Protein AF-A0A1G7IWC8-F1 (afdb_monomer)

Solvent-accessible surface area (backbone atoms only — not comparable to full-atom values): 8199 Å² total; per-residue (Å²): 132,84,69,83,60,62,51,87,62,34,32,56,53,26,36,51,41,32,53,52,48,52,51,55,52,46,54,57,39,43,77,73,79,42,85,70,91,45,74,65,56,47,51,53,50,28,27,69,85,36,92,51,71,90,51,37,38,60,62,70,47,42,50,26,51,54,52,23,48,53,53,22,50,27,39,77,66,26,50,42,93,88,45,99,67,76,83,54,78,36,79,49,38,32,63,54,36,39,51,29,51,54,27,38,38,52,45,50,55,54,48,42,74,74,38,103,55,83,74,80,66,41,82,41,78,48,92,63,56,61,89,88,55,94,54,84,49,52,41,84,51,132

pLDDT: mean 87.89, std 13.75, range [34.28, 98.38]

Foldseek 3Di:
DAPPDQDPCLLVLLLVLLVLLVVLLQVQVVVVVDHDDDPVVSLQQQDCPHDDNSSHDPPLLSVLNVLSVVLNVCSVPQADPVDPDRPDRNGDGLLSSVSSQVSSQVSVVVSVVVDVDDAAADEDEGPNDDPPDPRPRYDYDD

Secondary structure (DSSP, 8-state):
-------TTHHHHHHHHHHHHHHHHHHHHHTTT----SHHHHHHHT-TTSS-GGG---HHHHHHHHHHHHHHHHHHH---TT-SS--S-----HHHHHHHHHHHHHHHHHHHHHSS---PPEEE--TT--TTS--TTEEE--

Radius of gyration: 15.82 Å; Cα contacts (8 Å, |Δi|>4): 180; chains: 1; bounding box: 39×36×39 Å

Sequence (142 aa):
MVSNSISPNSDWQVTIGFYTAVHIINAHLATFNLHYQTHESVKNAISPFGNIESLRVPEGIYKAYVKLQSLSRRARYLVNDSTSENSEASFIHAIHLARALRHLDTIMQYFCGKYPAQFDKIHIKCCELTQNENLRHYILLH

Organism: NCBI:txid659014

Mean predicted aligned error: 5.79 Å

Structure (mmCIF, N/CA/C/O backbone):
data_AF-A0A1G7IWC8-F1
#
_entry.id   AF-A0A1G7IWC8-F1
#
loop_
_atom_site.group_PDB
_atom_site.id
_atom_site.type_symbol
_atom_site.label_atom_id
_atom_site.label_alt_id
_atom_site.label_comp_id
_atom_site.label_asym_id
_atom_site.label_entity_id
_atom_site.label_seq_id
_atom_site.pdbx_PDB_ins_code
_atom_site.Cartn_x
_atom_site.Cartn_y
_atom_site.Cartn_z
_atom_site.occupancy
_atom_site.B_iso_or_equiv
_atom_site.auth_seq_id
_atom_site.auth_comp_id
_atom_site.auth_asym_id
_atom_site.auth_atom_id
_atom_site.pdbx_PDB_model_num
ATOM 1 N N . MET A 1 1 ? 23.764 -9.366 -8.780 1.00 34.28 1 MET A N 1
ATOM 2 C CA . MET A 1 1 ? 23.402 -8.788 -10.090 1.00 34.28 1 MET A CA 1
ATOM 3 C C . MET A 1 1 ? 21.993 -8.254 -9.960 1.00 34.28 1 MET A C 1
ATOM 5 O O . MET A 1 1 ? 21.114 -9.043 -9.654 1.00 34.28 1 MET A O 1
ATOM 9 N N . VAL A 1 2 ? 21.793 -6.942 -10.084 1.00 39.84 2 VAL A N 1
ATOM 10 C CA . VAL A 1 2 ? 20.444 -6.356 -10.127 1.00 39.84 2 VAL A CA 1
ATOM 11 C C . VAL A 1 2 ? 19.876 -6.682 -11.503 1.00 39.84 2 VAL A C 1
ATOM 13 O O . VAL A 1 2 ? 20.527 -6.387 -12.507 1.00 39.84 2 VAL A O 1
ATOM 16 N N . SER A 1 3 ? 18.720 -7.341 -11.568 1.00 44.72 3 SER A N 1
ATOM 17 C CA . SER A 1 3 ? 18.069 -7.585 -12.852 1.00 44.72 3 SER A CA 1
ATOM 18 C C . SER A 1 3 ? 17.581 -6.249 -13.416 1.00 44.72 3 SER A C 1
ATOM 20 O O . SER A 1 3 ? 16.633 -5.649 -12.908 1.00 44.72 3 SER A O 1
ATOM 22 N N . ASN A 1 4 ? 18.229 -5.771 -14.480 1.00 49.44 4 ASN A N 1
ATOM 23 C CA . ASN A 1 4 ? 17.851 -4.545 -15.193 1.00 49.44 4 ASN A CA 1
ATOM 24 C C . ASN A 1 4 ? 16.589 -4.712 -16.059 1.00 49.44 4 ASN A C 1
ATOM 26 O O . ASN A 1 4 ? 16.243 -3.803 -16.813 1.00 49.44 4 ASN A O 1
ATOM 30 N N . SER A 1 5 ? 15.878 -5.844 -15.978 1.00 54.09 5 SER A N 1
ATOM 31 C CA . SER A 1 5 ? 14.636 -6.028 -16.728 1.00 54.09 5 SER A CA 1
ATOM 32 C C . SER A 1 5 ? 13.555 -5.092 -16.177 1.00 54.09 5 SER A C 1
ATOM 34 O O . SER A 1 5 ? 12.977 -5.335 -15.113 1.00 54.09 5 SER A O 1
ATOM 36 N N . ILE A 1 6 ? 13.279 -4.006 -16.898 1.00 58.62 6 ILE A N 1
ATOM 37 C CA . ILE A 1 6 ? 12.091 -3.181 -16.681 1.00 58.62 6 ILE A CA 1
ATOM 38 C C . ILE A 1 6 ? 10.898 -4.052 -17.076 1.00 58.62 6 ILE A C 1
ATOM 40 O O . ILE A 1 6 ? 10.655 -4.275 -18.260 1.00 58.62 6 ILE A O 1
ATOM 44 N N . SER A 1 7 ? 10.178 -4.602 -16.095 1.00 65.75 7 SER A N 1
ATOM 45 C CA . SER A 1 7 ? 8.918 -5.276 -16.402 1.00 65.75 7 SER A CA 1
ATOM 46 C C . SER A 1 7 ? 7.923 -4.209 -16.860 1.00 65.75 7 SER A C 1
ATOM 48 O O . SER A 1 7 ? 7.765 -3.209 -16.141 1.00 65.75 7 SER A O 1
ATOM 50 N N . PRO A 1 8 ? 7.248 -4.397 -18.010 1.00 70.38 8 PRO A N 1
ATOM 51 C CA . PRO A 1 8 ? 6.241 -3.455 -18.469 1.00 70.38 8 PRO A CA 1
ATOM 52 C C . PRO A 1 8 ? 5.210 -3.251 -17.351 1.00 70.38 8 PRO A C 1
ATOM 54 O O . PRO A 1 8 ? 4.789 -4.208 -16.696 1.00 70.38 8 PRO A O 1
ATOM 57 N N . ASN A 1 9 ? 4.854 -1.993 -17.097 1.00 86.06 9 ASN A N 1
ATOM 58 C CA . ASN A 1 9 ? 3.852 -1.575 -16.110 1.00 86.06 9 ASN A CA 1
ATOM 59 C C . ASN A 1 9 ? 4.246 -1.746 -14.625 1.00 86.06 9 ASN A C 1
ATOM 61 O O . ASN A 1 9 ? 3.374 -1.768 -13.754 1.00 86.06 9 ASN A O 1
ATOM 65 N N . SER A 1 10 ? 5.537 -1.887 -14.294 1.00 89.00 10 SER A N 1
ATOM 66 C CA . SER A 1 10 ? 5.982 -1.961 -12.885 1.00 89.00 10 SER A CA 1
ATOM 67 C C . SER A 1 10 ? 5.646 -0.691 -12.094 1.00 89.00 10 SER A C 1
ATOM 69 O O . SER A 1 10 ? 5.317 -0.751 -10.913 1.00 89.00 10 SER A O 1
ATOM 71 N N . ASP A 1 11 ? 5.713 0.461 -12.751 1.00 90.19 11 ASP A N 1
ATOM 72 C CA . ASP A 1 11 ? 5.277 1.769 -12.261 1.00 90.19 11 ASP A CA 1
ATOM 73 C C . ASP A 1 11 ? 3.791 1.784 -11.872 1.00 90.19 11 ASP A C 1
ATOM 75 O O . ASP A 1 11 ? 3.432 2.234 -10.776 1.00 90.19 11 ASP A O 1
ATOM 79 N N . TRP A 1 12 ? 2.934 1.213 -12.719 1.00 92.38 12 TRP A N 1
ATOM 80 C CA . TRP A 1 12 ? 1.511 1.049 -12.438 1.00 92.38 12 TRP A CA 1
ATOM 81 C C . TRP A 1 12 ? 1.268 0.097 -11.274 1.00 92.38 12 TRP A C 1
ATOM 83 O O . TRP A 1 12 ? 0.490 0.426 -10.382 1.00 92.38 12 TRP A O 1
ATOM 93 N N . GLN A 1 13 ? 1.972 -1.034 -11.212 1.00 94.50 13 GLN A N 1
ATOM 94 C CA . GLN A 1 13 ? 1.844 -1.980 -10.099 1.00 94.50 13 GLN A CA 1
ATOM 95 C C . GLN A 1 13 ? 2.256 -1.356 -8.756 1.00 94.50 13 GLN A C 1
ATOM 97 O O . GLN A 1 13 ? 1.549 -1.509 -7.760 1.00 94.50 13 GLN A O 1
ATOM 102 N N . VAL A 1 14 ? 3.350 -0.586 -8.723 1.00 95.50 14 VAL A N 1
ATOM 103 C CA . VAL A 1 14 ? 3.764 0.175 -7.530 1.00 95.50 14 VAL A CA 1
ATOM 104 C C . VAL A 1 14 ? 2.698 1.206 -7.143 1.00 95.50 14 VAL A C 1
ATOM 106 O O . VAL A 1 14 ? 2.376 1.359 -5.962 1.00 95.50 14 VAL A O 1
ATOM 109 N N . THR A 1 15 ? 2.129 1.903 -8.128 1.00 95.94 15 THR A N 1
ATOM 110 C CA . THR A 1 15 ? 1.090 2.915 -7.904 1.00 95.94 15 THR A CA 1
ATOM 111 C C . THR A 1 15 ? -0.187 2.293 -7.335 1.00 95.94 15 THR A C 1
ATOM 113 O O . THR A 1 15 ? -0.699 2.783 -6.328 1.00 95.94 15 THR A O 1
ATOM 116 N N . ILE A 1 16 ? -0.656 1.185 -7.915 1.00 96.50 16 ILE A N 1
ATOM 117 C CA . ILE A 1 16 ? -1.797 0.397 -7.422 1.00 96.50 16 ILE A CA 1
ATOM 118 C C . ILE A 1 16 ? -1.532 -0.083 -5.995 1.00 96.50 16 ILE A C 1
ATOM 120 O O . ILE A 1 16 ? -2.401 0.049 -5.132 1.00 96.50 16 ILE A O 1
ATOM 124 N N . GLY A 1 17 ? -0.320 -0.574 -5.720 1.00 97.06 17 GLY A N 1
ATOM 125 C CA . GLY A 1 17 ? 0.060 -1.020 -4.385 1.00 97.06 17 GLY A CA 1
ATOM 126 C C . GLY A 1 17 ? -0.096 0.085 -3.336 1.00 97.06 17 GLY A C 1
ATOM 127 O O . GLY A 1 17 ? -0.681 -0.131 -2.275 1.00 97.06 17 GLY A O 1
ATOM 128 N N . PHE A 1 18 ? 0.346 1.304 -3.656 1.00 98.00 18 PHE A N 1
ATOM 129 C CA . PHE A 1 18 ? 0.165 2.455 -2.772 1.00 98.00 18 PHE A CA 1
ATOM 130 C C . PHE A 1 18 ? -1.303 2.837 -2.566 1.00 98.00 18 PHE A C 1
ATOM 132 O O . PHE A 1 18 ? -1.717 3.012 -1.422 1.00 98.00 18 PHE A O 1
ATOM 139 N N . TYR A 1 19 ? -2.105 2.940 -3.628 1.00 97.50 19 TYR A N 1
ATOM 140 C CA . TYR A 1 19 ? -3.519 3.299 -3.471 1.00 97.50 19 TYR A CA 1
ATOM 141 C C . TYR A 1 19 ? -4.314 2.224 -2.723 1.00 97.50 19 TYR A C 1
ATOM 143 O O . TYR A 1 19 ? -5.199 2.558 -1.939 1.00 97.50 19 TYR A O 1
ATOM 151 N N . THR A 1 20 ? -3.937 0.952 -2.863 1.00 97.44 20 THR A N 1
ATOM 152 C CA . THR A 1 20 ? -4.479 -0.133 -2.034 1.00 97.44 20 THR A CA 1
ATOM 153 C C . THR A 1 20 ? -4.214 0.143 -0.552 1.00 97.44 20 THR A C 1
ATOM 155 O O . THR A 1 20 ? -5.144 0.133 0.252 1.00 97.44 20 THR A O 1
ATOM 158 N N . ALA A 1 21 ? -2.977 0.492 -0.183 1.00 97.88 21 ALA A N 1
ATOM 159 C CA . ALA A 1 21 ? -2.647 0.859 1.195 1.00 97.88 21 ALA A CA 1
ATOM 160 C C . ALA A 1 21 ? -3.405 2.109 1.684 1.00 97.88 21 ALA A C 1
ATOM 162 O O . ALA A 1 21 ? -3.882 2.119 2.819 1.00 97.88 21 ALA A O 1
ATOM 163 N N . VAL A 1 22 ? -3.558 3.137 0.838 1.00 97.25 22 VAL A N 1
ATOM 164 C CA . VAL A 1 22 ? -4.354 4.339 1.154 1.00 97.25 22 VAL A CA 1
ATOM 165 C C . VAL A 1 22 ? -5.793 3.961 1.487 1.00 97.25 22 VAL A C 1
ATOM 167 O O . VAL A 1 22 ? -6.320 4.420 2.498 1.00 97.25 22 VAL A O 1
ATOM 170 N N . HIS A 1 23 ? -6.428 3.109 0.682 1.00 96.06 23 HIS A N 1
ATOM 171 C CA . HIS A 1 23 ? -7.813 2.706 0.916 1.00 96.06 23 HIS A CA 1
ATOM 172 C C . HIS A 1 23 ? -7.974 1.812 2.146 1.00 96.06 23 HIS A C 1
ATOM 174 O O . HIS A 1 23 ? -8.933 2.001 2.889 1.00 96.06 23 HIS A O 1
ATOM 180 N N . ILE A 1 24 ? -7.022 0.919 2.425 1.00 96.75 24 ILE A N 1
ATOM 181 C CA . ILE A 1 24 ? -7.017 0.127 3.664 1.00 96.75 24 ILE A CA 1
ATOM 182 C C . ILE A 1 24 ? -6.948 1.046 4.893 1.00 96.75 24 ILE A C 1
ATOM 184 O O . ILE A 1 24 ? -7.737 0.910 5.828 1.00 96.75 24 ILE A O 1
ATOM 188 N N . ILE A 1 25 ? -6.029 2.013 4.891 1.00 96.75 25 ILE A N 1
ATOM 189 C CA . ILE A 1 25 ? -5.870 2.941 6.015 1.00 96.75 25 ILE A CA 1
ATOM 190 C C . ILE A 1 25 ? -7.074 3.879 6.130 1.00 96.75 25 ILE A C 1
ATOM 192 O O . ILE A 1 25 ? -7.551 4.125 7.233 1.00 96.75 25 ILE A O 1
ATOM 196 N N . ASN A 1 26 ? -7.615 4.379 5.022 1.00 95.81 26 ASN A N 1
ATOM 197 C CA . ASN A 1 26 ? -8.823 5.199 5.065 1.00 95.81 26 ASN A CA 1
ATOM 198 C C . ASN A 1 26 ? -10.037 4.409 5.561 1.00 95.81 26 ASN A C 1
ATO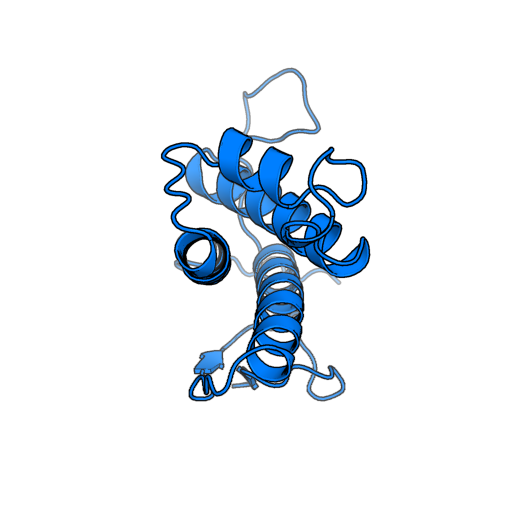M 200 O O . ASN A 1 26 ? -10.843 4.969 6.296 1.00 95.81 26 ASN A O 1
ATOM 204 N N . ALA A 1 27 ? -10.150 3.117 5.241 1.00 95.25 27 ALA A N 1
ATOM 205 C CA . ALA A 1 27 ? -11.176 2.258 5.825 1.00 95.25 27 ALA A CA 1
ATOM 206 C C . ALA A 1 27 ? -11.005 2.148 7.349 1.00 95.25 27 ALA A C 1
ATOM 208 O O . ALA A 1 27 ? -11.982 2.264 8.084 1.00 95.25 27 ALA A O 1
ATOM 209 N N . HIS A 1 28 ? -9.766 2.018 7.838 1.00 95.00 28 HIS A N 1
ATOM 210 C CA . HIS A 1 28 ? -9.470 2.081 9.271 1.00 95.00 28 HIS A CA 1
ATOM 211 C C . HIS A 1 28 ? -9.892 3.421 9.894 1.00 95.00 28 HIS A C 1
ATOM 213 O O . HIS A 1 28 ? -10.595 3.430 10.902 1.00 95.00 28 HIS A O 1
ATOM 219 N N . LEU A 1 29 ? -9.516 4.549 9.293 1.00 95.75 29 LEU A N 1
ATOM 220 C CA . LEU A 1 29 ? -9.836 5.888 9.805 1.00 95.75 29 LEU A CA 1
ATOM 221 C C . LEU A 1 29 ? -11.346 6.180 9.763 1.00 95.75 29 LEU A C 1
ATOM 223 O O . LEU A 1 29 ? -11.880 6.799 10.683 1.00 95.75 29 LEU A O 1
ATOM 227 N N . ALA A 1 30 ? -12.059 5.641 8.772 1.00 95.81 30 ALA A N 1
ATOM 228 C CA . ALA A 1 30 ? -13.512 5.731 8.680 1.00 95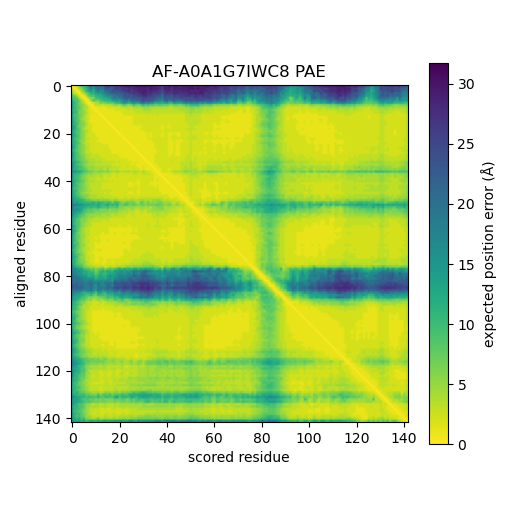.81 30 ALA A CA 1
ATOM 229 C C . ALA A 1 30 ? -14.226 5.039 9.855 1.00 95.81 30 ALA A C 1
ATOM 231 O O . ALA A 1 30 ? -15.309 5.476 10.238 1.00 95.81 30 ALA A O 1
ATOM 232 N N . THR A 1 31 ? -13.610 4.039 10.506 1.00 94.81 31 THR A N 1
ATOM 233 C CA . THR A 1 31 ? -14.164 3.452 11.747 1.00 94.81 31 THR A CA 1
ATOM 234 C C . THR A 1 31 ? -14.214 4.441 12.920 1.00 94.81 31 THR A C 1
ATOM 236 O O . THR A 1 31 ? -14.925 4.201 13.891 1.00 94.81 31 THR A O 1
ATOM 239 N N . PHE A 1 32 ? -13.523 5.581 12.804 1.00 94.69 32 PHE A N 1
ATOM 240 C CA . PHE A 1 32 ? -13.560 6.710 13.739 1.00 94.69 32 PHE A CA 1
ATOM 241 C C . PHE A 1 32 ? -14.292 7.931 13.164 1.00 94.69 32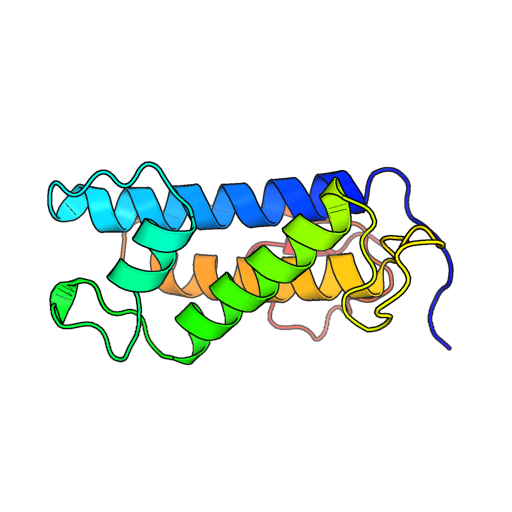 PHE A C 1
ATOM 243 O O . PHE A 1 32 ? -14.147 9.030 13.695 1.00 94.69 32 PHE A O 1
ATOM 250 N N . ASN A 1 33 ? -15.051 7.765 12.072 1.00 95.38 33 ASN A N 1
ATOM 251 C CA . ASN A 1 33 ? -15.729 8.851 11.358 1.00 95.38 33 ASN A CA 1
ATOM 252 C C . ASN A 1 33 ? -14.763 9.933 10.818 1.00 95.38 33 ASN A C 1
ATOM 254 O O . ASN A 1 33 ? -15.109 11.112 10.732 1.00 95.38 33 ASN A O 1
ATOM 258 N N . LEU A 1 34 ? -13.529 9.543 10.473 1.00 95.25 34 LEU A N 1
ATOM 259 C CA . LEU A 1 34 ? -12.512 10.431 9.907 1.00 95.25 34 LEU A CA 1
ATOM 260 C C . LEU A 1 34 ? -12.325 10.156 8.413 1.00 95.25 34 LEU A C 1
ATOM 262 O O . LEU A 1 34 ? -12.013 9.037 8.007 1.00 95.25 34 LEU A O 1
ATOM 266 N N . HIS A 1 35 ? -12.455 11.205 7.600 1.00 93.94 35 HIS A N 1
ATOM 267 C CA . HIS A 1 35 ? -12.342 11.137 6.143 1.00 93.94 35 HIS A CA 1
ATOM 268 C C . HIS A 1 35 ? -11.283 12.120 5.643 1.00 93.94 35 HIS A C 1
ATOM 270 O O . HIS A 1 35 ? -11.539 13.313 5.478 1.00 93.94 35 HIS A O 1
ATOM 276 N 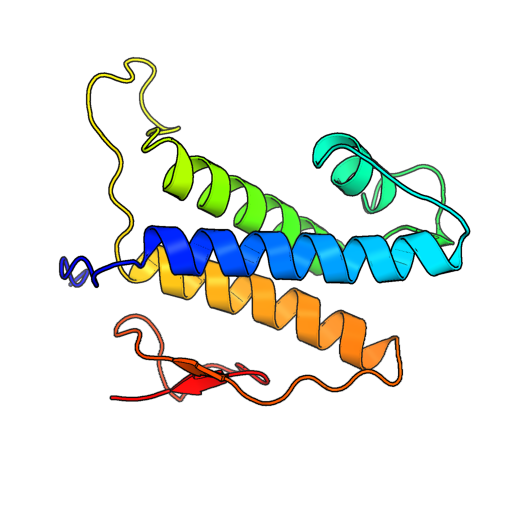N . TYR A 1 36 ? -10.074 11.621 5.403 1.00 93.06 36 TYR A N 1
ATOM 277 C CA . TYR A 1 36 ? -8.963 12.448 4.943 1.00 93.06 36 TYR A CA 1
ATOM 278 C C . TYR A 1 36 ? -8.868 12.472 3.418 1.00 93.06 36 TYR A C 1
ATOM 280 O O . TYR A 1 36 ? -8.905 11.436 2.761 1.00 93.06 36 TYR A O 1
ATOM 288 N N . GLN A 1 37 ? -8.693 13.672 2.861 1.00 88.56 37 GLN A N 1
ATOM 289 C CA . GLN A 1 37 ? -8.613 13.886 1.411 1.00 88.56 37 GLN A CA 1
ATOM 290 C C . GLN A 1 37 ? -7.179 13.858 0.871 1.00 88.56 37 GLN A C 1
ATOM 292 O O . GLN A 1 37 ? -6.973 13.671 -0.325 1.00 88.56 37 GLN A O 1
ATOM 297 N N . THR A 1 38 ? -6.177 14.053 1.733 1.00 92.75 38 THR A N 1
ATOM 298 C CA . THR A 1 38 ? -4.774 14.137 1.310 1.00 92.75 38 THR A CA 1
ATOM 299 C C . THR A 1 38 ? -3.945 13.010 1.909 1.00 92.75 38 THR A C 1
ATOM 301 O O . THR A 1 38 ? -4.150 12.603 3.056 1.00 92.75 38 THR A O 1
ATOM 304 N N . HIS A 1 39 ? -2.948 12.542 1.152 1.00 93.19 39 HIS A N 1
ATOM 305 C CA . HIS A 1 39 ? -1.992 11.545 1.640 1.00 93.19 39 HIS A CA 1
ATOM 306 C C . HIS A 1 39 ? -1.225 12.032 2.879 1.00 93.19 39 HIS A C 1
ATOM 308 O O . HIS A 1 39 ? -0.869 11.220 3.729 1.00 93.19 39 HIS A O 1
ATOM 314 N N . GLU A 1 40 ? -0.992 13.343 2.987 1.00 93.44 40 GLU A N 1
ATOM 315 C CA . GLU A 1 40 ? -0.325 13.965 4.133 1.00 93.44 40 GLU A CA 1
ATOM 316 C C . GLU A 1 40 ? -1.193 13.893 5.390 1.00 93.44 40 GLU A C 1
ATOM 318 O O . GLU A 1 40 ? -0.717 13.498 6.451 1.00 93.44 40 GLU A O 1
ATOM 323 N N . SER A 1 41 ? -2.486 14.194 5.264 1.00 92.94 41 SER A N 1
ATOM 324 C CA . SER A 1 41 ? -3.428 14.082 6.375 1.00 92.94 41 SER A CA 1
ATOM 325 C C . SER A 1 41 ? -3.555 12.636 6.860 1.00 92.94 41 SER A C 1
ATOM 327 O O . SER A 1 41 ? -3.507 12.404 8.065 1.00 92.94 41 SER A O 1
ATOM 329 N N . VAL A 1 42 ? -3.626 11.665 5.938 1.00 94.50 42 VAL A N 1
ATOM 330 C CA . VAL A 1 42 ? -3.608 10.232 6.282 1.00 94.50 42 VAL A CA 1
ATOM 331 C C . VAL A 1 42 ? -2.334 9.880 7.047 1.00 94.50 42 VAL A C 1
ATOM 333 O O . VAL A 1 42 ? -2.414 9.317 8.134 1.00 94.50 42 VAL A O 1
ATOM 336 N N . LYS A 1 43 ? -1.164 10.257 6.513 1.00 95.12 43 LYS A N 1
ATOM 337 C CA . LYS A 1 43 ? 0.148 10.006 7.129 1.00 95.12 43 LYS A CA 1
ATOM 338 C C . LYS A 1 43 ? 0.216 10.562 8.555 1.00 95.12 43 LYS A C 1
ATOM 340 O O . LYS A 1 43 ? 0.646 9.860 9.464 1.00 95.12 43 LYS A O 1
ATOM 345 N N . ASN A 1 44 ? -0.236 11.796 8.758 1.00 94.19 44 ASN A N 1
ATOM 346 C CA . ASN A 1 44 ? -0.196 12.450 10.065 1.00 94.19 44 ASN A CA 1
ATOM 347 C C . ASN A 1 44 ? -1.158 11.803 11.066 1.00 94.19 44 ASN A C 1
ATOM 349 O O . ASN A 1 44 ? -0.798 11.652 12.232 1.00 94.19 44 ASN A O 1
ATOM 353 N N . ALA A 1 45 ? -2.338 11.370 10.614 1.00 94.50 45 ALA A N 1
ATOM 354 C CA . ALA A 1 45 ? -3.325 10.707 11.461 1.00 94.50 45 ALA A CA 1
ATOM 355 C C . ALA A 1 45 ? -2.818 9.372 12.023 1.00 94.50 45 ALA A C 1
ATOM 357 O O . ALA A 1 45 ? -2.997 9.101 13.207 1.00 94.50 45 ALA A O 1
ATOM 358 N N . ILE A 1 46 ? -2.146 8.564 11.195 1.00 96.12 46 ILE A N 1
ATOM 359 C CA . ILE A 1 46 ? -1.641 7.245 11.606 1.00 96.12 46 ILE A CA 1
ATOM 360 C C . ILE A 1 46 ? -0.252 7.275 12.254 1.00 96.12 46 ILE A C 1
ATOM 362 O O . ILE A 1 46 ? 0.278 6.224 12.619 1.00 96.12 46 ILE A O 1
ATOM 366 N N . SER A 1 47 ? 0.366 8.454 12.362 1.00 96.25 47 SER A N 1
ATOM 367 C CA . SER A 1 47 ? 1.723 8.603 12.887 1.00 96.25 47 SER A CA 1
ATOM 368 C C . SER A 1 47 ? 1.849 7.977 14.282 1.00 96.25 47 SER A C 1
ATOM 370 O O . SER A 1 47 ? 1.031 8.284 15.151 1.00 96.25 47 SER A O 1
ATOM 372 N N . PRO A 1 48 ? 2.896 7.175 14.561 1.00 94.31 48 PRO A N 1
ATOM 373 C CA . PRO A 1 48 ? 3.126 6.614 15.895 1.00 94.31 48 PRO A CA 1
ATOM 374 C C . PRO A 1 48 ? 3.399 7.697 16.952 1.00 94.31 48 PRO A C 1
ATOM 376 O O . PRO A 1 48 ? 3.291 7.432 18.145 1.00 94.31 48 PRO A O 1
ATOM 379 N N . PHE A 1 49 ? 3.712 8.921 16.517 1.00 92.00 49 PHE A N 1
ATOM 380 C CA . PHE A 1 49 ? 3.935 10.094 17.366 1.00 92.00 49 PHE A CA 1
ATOM 381 C C . PHE A 1 49 ? 2.750 11.077 17.343 1.00 92.00 49 PHE A C 1
ATOM 383 O O . PHE A 1 49 ? 2.863 12.185 17.857 1.00 92.00 49 PHE A O 1
ATOM 390 N N . GLY A 1 50 ? 1.635 10.719 16.694 1.00 86.50 50 GLY A N 1
ATOM 391 C CA . GLY A 1 50 ? 0.455 11.580 16.570 1.00 86.50 50 GLY A CA 1
ATOM 392 C C . GLY A 1 50 ? -0.308 11.731 17.888 1.00 86.50 50 GLY A C 1
ATOM 393 O O . GLY A 1 50 ? -0.145 10.930 18.795 1.00 86.50 50 GLY A O 1
ATOM 394 N N . ASN A 1 51 ? -1.189 12.721 18.015 1.00 80.94 51 ASN A N 1
ATOM 395 C CA . ASN A 1 51 ? -1.840 13.022 19.302 1.00 80.94 51 ASN A CA 1
ATOM 396 C C . ASN A 1 51 ? -2.953 12.036 19.706 1.00 80.94 51 ASN A C 1
ATOM 398 O O . ASN A 1 51 ? -3.275 11.943 20.885 1.00 80.94 51 ASN A O 1
ATOM 402 N N . ILE A 1 52 ? -3.538 11.297 18.757 1.00 87.38 52 ILE A N 1
ATOM 403 C CA . ILE A 1 52 ? -4.701 10.434 19.007 1.00 87.38 52 ILE A CA 1
ATOM 404 C C . ILE A 1 52 ? -4.261 8.970 18.988 1.00 87.38 52 ILE A C 1
ATOM 406 O O . ILE A 1 52 ? -4.064 8.393 17.921 1.00 87.38 52 ILE A O 1
ATOM 410 N N . GLU A 1 53 ? -4.123 8.366 20.169 1.00 87.06 53 GLU A N 1
ATOM 411 C CA . GLU A 1 53 ? -3.606 7.000 20.340 1.00 87.06 53 GLU A CA 1
ATOM 412 C C . GLU A 1 53 ? -4.352 5.937 19.539 1.00 87.06 53 GLU A C 1
ATOM 414 O O . GLU A 1 53 ? -3.721 5.068 18.940 1.00 87.06 53 GLU A O 1
ATOM 419 N N . SER A 1 54 ? -5.679 6.034 19.466 1.00 86.94 54 SER A N 1
ATOM 420 C CA . SER A 1 54 ? -6.521 5.060 18.767 1.00 86.94 54 SER A CA 1
ATOM 421 C C . SER A 1 54 ? -6.305 5.018 17.248 1.00 86.94 54 SER A C 1
ATOM 423 O O . SER A 1 54 ? -6.615 3.999 16.626 1.00 86.94 54 SER A O 1
ATOM 425 N N . LEU A 1 55 ? -5.761 6.091 16.662 1.00 91.88 55 LEU A N 1
ATOM 426 C CA . LEU A 1 55 ? -5.467 6.195 15.228 1.00 91.88 55 LEU A CA 1
ATOM 427 C C . LEU A 1 55 ? -4.046 5.740 14.880 1.00 91.88 55 LEU A C 1
ATOM 429 O O . LEU A 1 55 ? -3.753 5.478 13.712 1.00 91.88 55 LEU A O 1
ATOM 433 N N . ARG A 1 56 ? -3.154 5.654 15.875 1.00 94.19 56 ARG A N 1
ATOM 434 C CA . ARG A 1 56 ? -1.748 5.309 15.660 1.00 94.19 56 ARG A CA 1
ATOM 435 C C . ARG A 1 56 ? -1.635 3.882 15.132 1.00 94.19 56 ARG A C 1
ATOM 437 O O . ARG A 1 56 ? -2.300 2.959 15.609 1.00 94.19 56 ARG A O 1
ATOM 444 N N . VAL A 1 57 ? -0.726 3.681 14.185 1.00 96.31 57 VAL A N 1
ATOM 445 C CA . VAL A 1 57 ? -0.267 2.340 13.806 1.00 96.31 57 VAL A CA 1
ATOM 446 C C . V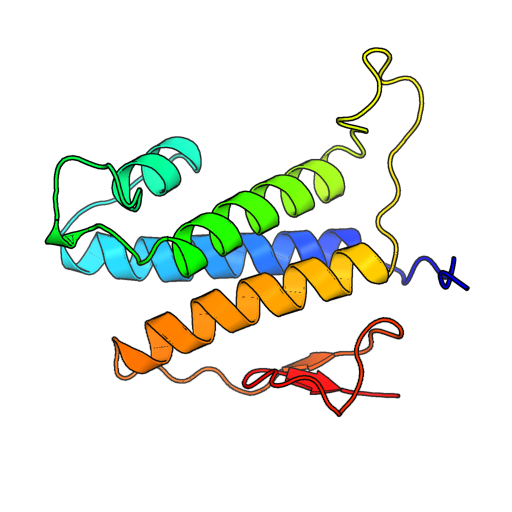AL A 1 57 ? 1.133 2.087 14.371 1.00 96.31 57 VAL A C 1
ATOM 448 O O . VAL A 1 57 ? 1.873 3.045 14.614 1.00 96.31 57 VAL A O 1
ATOM 451 N N . PRO A 1 58 ? 1.538 0.818 14.567 1.00 97.00 58 PRO A N 1
ATOM 452 C CA . PRO A 1 58 ? 2.904 0.505 14.965 1.00 97.00 58 PRO A CA 1
ATOM 453 C C . PRO A 1 58 ? 3.926 1.113 14.000 1.00 97.00 58 PRO A C 1
ATOM 455 O O . PRO A 1 58 ? 3.684 1.196 12.792 1.00 97.00 58 PRO A O 1
ATOM 458 N N . GLU A 1 59 ? 5.101 1.478 14.513 1.00 97.19 59 GLU A N 1
ATOM 459 C CA . GLU A 1 59 ? 6.139 2.169 13.737 1.00 97.19 59 GLU A CA 1
ATOM 460 C C . GLU A 1 59 ? 6.514 1.425 12.442 1.00 97.19 59 GLU A C 1
ATOM 462 O O . GLU A 1 59 ? 6.715 2.050 11.402 1.00 97.19 59 GLU A O 1
ATOM 467 N N . GLY A 1 60 ? 6.550 0.088 12.471 1.00 97.75 60 GLY A N 1
ATOM 468 C CA . GLY A 1 60 ? 6.807 -0.732 11.282 1.00 97.75 60 GLY A CA 1
ATOM 469 C C . GLY A 1 60 ? 5.759 -0.553 10.177 1.00 97.75 60 GLY A C 1
ATOM 470 O O . GLY A 1 60 ? 6.115 -0.459 9.002 1.00 97.75 60 GLY A O 1
ATOM 471 N N . ILE A 1 61 ? 4.481 -0.422 10.547 1.00 98.19 61 ILE A N 1
ATOM 472 C CA . ILE A 1 61 ? 3.369 -0.208 9.609 1.00 98.19 61 ILE A CA 1
ATOM 473 C C . ILE A 1 61 ? 3.422 1.211 9.045 1.00 98.19 61 ILE A C 1
ATOM 475 O O . ILE A 1 61 ? 3.301 1.407 7.835 1.00 98.19 61 ILE A O 1
ATOM 479 N N . TYR A 1 62 ? 3.693 2.195 9.905 1.00 98.12 62 TYR A N 1
ATOM 480 C CA . TYR A 1 62 ? 3.883 3.582 9.488 1.00 98.12 62 TYR A CA 1
ATOM 481 C C . TYR A 1 62 ? 5.044 3.719 8.491 1.00 98.12 62 TYR A C 1
ATOM 483 O O . TYR A 1 62 ? 4.885 4.297 7.414 1.00 98.12 62 TYR A O 1
ATOM 491 N N . LYS A 1 63 ? 6.204 3.124 8.803 1.00 98.19 63 LYS A N 1
ATOM 492 C CA . LYS A 1 63 ? 7.369 3.100 7.907 1.00 98.19 63 LYS A CA 1
ATOM 493 C C . LYS A 1 63 ? 7.041 2.430 6.576 1.00 98.19 63 LYS A C 1
ATOM 495 O O . LYS A 1 63 ? 7.437 2.958 5.538 1.00 98.19 63 LYS A O 1
ATOM 500 N N . ALA A 1 64 ? 6.311 1.313 6.584 1.00 98.38 64 ALA A N 1
ATOM 501 C CA . ALA A 1 64 ? 5.881 0.645 5.357 1.00 98.38 64 ALA A CA 1
ATOM 502 C C . ALA A 1 64 ? 5.014 1.567 4.482 1.00 98.38 64 ALA A C 1
ATOM 504 O O . ALA A 1 64 ? 5.295 1.710 3.292 1.00 98.38 64 ALA A O 1
ATOM 505 N N . TYR A 1 65 ? 4.036 2.263 5.073 1.00 98.25 65 TYR A N 1
ATOM 506 C CA . TYR A 1 65 ? 3.185 3.216 4.354 1.00 98.25 65 TYR A CA 1
ATOM 507 C C . TYR A 1 65 ? 3.990 4.370 3.737 1.00 98.25 65 TYR A C 1
ATOM 509 O O . TYR A 1 65 ? 3.865 4.643 2.543 1.00 98.25 65 TYR A O 1
ATOM 517 N N . VAL A 1 66 ? 4.879 5.004 4.511 1.00 97.31 66 VAL A N 1
ATOM 518 C CA . VAL A 1 66 ? 5.715 6.121 4.029 1.00 97.31 66 VAL A CA 1
ATOM 519 C C . VAL A 1 66 ? 6.660 5.679 2.906 1.00 97.31 66 VAL A C 1
ATOM 521 O O . VAL A 1 66 ? 6.818 6.384 1.906 1.00 97.31 66 VAL A O 1
ATOM 524 N N . LYS A 1 67 ? 7.283 4.500 3.028 1.00 97.31 67 LYS A N 1
ATOM 525 C CA . LYS A 1 67 ? 8.149 3.958 1.969 1.00 97.31 67 LYS A CA 1
ATOM 526 C C . LYS A 1 67 ? 7.361 3.649 0.699 1.00 97.31 67 LYS A C 1
ATOM 528 O O . LYS A 1 67 ? 7.835 3.959 -0.393 1.00 97.31 67 LYS A O 1
ATOM 533 N N . LEU A 1 68 ? 6.151 3.110 0.830 1.00 97.00 68 LEU A N 1
ATOM 534 C CA . LEU A 1 68 ? 5.270 2.837 -0.302 1.00 97.00 68 LEU A CA 1
ATOM 535 C C . LEU A 1 68 ? 4.791 4.128 -0.992 1.00 97.00 68 LEU A C 1
ATOM 537 O O . LEU A 1 68 ? 4.789 4.199 -2.221 1.00 97.00 68 LEU A O 1
ATOM 541 N N . GLN A 1 69 ? 4.488 5.179 -0.224 1.00 96.31 69 GLN A N 1
ATOM 542 C CA . GLN A 1 69 ? 4.180 6.514 -0.749 1.00 96.31 69 GLN A CA 1
ATOM 543 C C . GLN A 1 69 ? 5.344 7.087 -1.569 1.00 96.31 69 GLN A C 1
ATOM 545 O O . GLN A 1 69 ? 5.132 7.585 -2.677 1.00 96.31 69 GLN A O 1
ATOM 550 N N . SER A 1 70 ? 6.574 6.996 -1.053 1.00 93.56 70 SER A N 1
ATOM 551 C CA . SER A 1 70 ? 7.784 7.449 -1.754 1.00 93.56 70 SER A CA 1
ATOM 552 C C . SER A 1 70 ? 8.006 6.678 -3.062 1.00 93.56 70 SER A C 1
ATOM 554 O O . SER A 1 70 ? 8.217 7.296 -4.107 1.00 93.56 70 SER A O 1
ATOM 556 N N . LEU A 1 71 ? 7.858 5.347 -3.044 1.00 94.06 71 LEU A N 1
ATOM 557 C CA . LEU A 1 71 ? 7.954 4.506 -4.243 1.00 94.06 71 LEU A CA 1
ATOM 558 C C . LEU A 1 71 ? 6.897 4.873 -5.297 1.00 94.06 71 LEU A C 1
ATOM 560 O O . LEU A 1 71 ? 7.238 5.005 -6.470 1.00 94.06 71 LEU A O 1
ATOM 564 N N . SER A 1 72 ? 5.643 5.094 -4.890 1.00 94.62 72 SER A N 1
ATOM 565 C CA . SER A 1 72 ? 4.561 5.525 -5.790 1.00 94.62 72 SER A CA 1
ATOM 566 C C . SER A 1 72 ? 4.781 6.922 -6.360 1.00 94.62 72 SER A C 1
ATOM 568 O O . SER A 1 72 ? 4.509 7.162 -7.535 1.00 94.62 72 SER A O 1
ATOM 570 N N . ARG A 1 73 ? 5.306 7.860 -5.561 1.00 92.00 73 ARG A N 1
ATOM 571 C CA . ARG A 1 73 ? 5.684 9.188 -6.060 1.00 92.00 73 ARG A CA 1
ATOM 572 C C . ARG A 1 73 ? 6.725 9.061 -7.171 1.00 92.00 73 ARG A C 1
ATOM 574 O O . ARG A 1 73 ? 6.538 9.623 -8.245 1.00 92.00 73 ARG A O 1
ATOM 581 N N . ARG A 1 74 ? 7.773 8.271 -6.941 1.00 89.00 74 ARG A N 1
ATOM 582 C CA . ARG A 1 74 ? 8.810 8.027 -7.946 1.00 89.00 74 ARG A CA 1
ATOM 583 C C . ARG A 1 74 ? 8.270 7.328 -9.192 1.00 89.00 74 ARG A C 1
ATOM 585 O O . ARG A 1 74 ? 8.653 7.698 -10.291 1.00 89.00 74 ARG A O 1
ATOM 592 N N . ALA A 1 75 ? 7.359 6.370 -9.029 1.00 90.50 75 ALA A N 1
ATOM 593 C CA . ALA A 1 75 ? 6.734 5.668 -10.148 1.00 90.50 75 ALA A CA 1
ATOM 594 C C . ALA A 1 75 ? 5.919 6.593 -11.057 1.00 90.50 75 ALA A C 1
ATOM 596 O O . ALA A 1 75 ? 5.994 6.465 -12.271 1.00 90.50 75 ALA A O 1
ATOM 597 N N . ARG A 1 76 ? 5.177 7.544 -10.478 1.00 88.56 76 ARG A N 1
ATOM 598 C CA . ARG A 1 76 ? 4.301 8.448 -11.239 1.00 88.56 76 ARG A CA 1
ATOM 599 C C . ARG A 1 76 ? 5.028 9.620 -11.881 1.00 88.56 76 ARG A C 1
ATOM 601 O O . ARG A 1 76 ? 4.624 10.064 -12.946 1.00 88.56 76 ARG A O 1
ATOM 608 N N . TYR A 1 77 ? 6.045 10.152 -11.210 1.00 83.19 77 TYR A N 1
ATOM 609 C CA . TYR A 1 77 ? 6.709 11.378 -11.654 1.00 83.19 77 TYR A CA 1
ATOM 610 C C . TYR A 1 77 ? 8.092 11.135 -12.255 1.00 83.19 77 TYR A C 1
ATOM 612 O O . TYR A 1 77 ? 8.712 12.087 -12.711 1.00 83.19 77 TYR A O 1
ATOM 620 N N . LEU A 1 78 ? 8.583 9.888 -12.244 1.00 73.75 78 LEU A N 1
ATOM 621 C CA . LEU A 1 78 ? 9.928 9.525 -12.705 1.00 73.75 78 LEU A CA 1
ATOM 622 C C . LEU A 1 78 ? 11.019 10.391 -12.047 1.00 73.75 78 LEU A C 1
ATOM 624 O O . LEU A 1 78 ? 12.052 10.664 -12.645 1.00 73.75 78 LEU A O 1
ATOM 628 N N . VAL A 1 79 ? 10.790 10.845 -10.812 1.00 67.25 79 VAL A N 1
ATOM 629 C CA . VAL A 1 79 ? 11.688 11.772 -10.108 1.00 67.25 79 VAL A CA 1
ATOM 630 C C . VAL A 1 79 ? 12.789 11.001 -9.403 1.00 67.25 79 VAL A C 1
ATOM 632 O O . VAL A 1 79 ? 12.511 10.080 -8.632 1.00 67.25 79 VAL A O 1
ATOM 635 N N . ASN A 1 80 ? 14.039 11.404 -9.607 1.00 63.97 80 ASN A N 1
ATOM 636 C CA . ASN A 1 80 ? 15.136 10.910 -8.796 1.00 63.97 80 ASN A CA 1
ATOM 637 C C . ASN A 1 80 ? 15.303 11.770 -7.533 1.00 63.97 80 ASN A C 1
ATOM 639 O O . ASN A 1 80 ? 15.846 12.865 -7.586 1.00 63.97 80 ASN A O 1
ATOM 643 N N . ASP A 1 81 ? 14.880 11.259 -6.374 1.00 59.66 81 ASP A N 1
ATOM 644 C CA . ASP A 1 81 ? 15.007 11.977 -5.094 1.00 59.66 81 ASP A CA 1
ATOM 645 C C . ASP A 1 81 ? 16.473 12.168 -4.635 1.00 59.66 81 ASP A C 1
ATOM 647 O O . ASP A 1 81 ? 16.713 12.847 -3.637 1.00 59.66 81 ASP A O 1
ATOM 651 N N . SER A 1 82 ? 17.455 11.561 -5.318 1.00 57.31 82 SER A N 1
ATOM 652 C CA . SER A 1 82 ? 18.878 11.661 -4.965 1.00 57.31 82 SER A CA 1
ATOM 653 C C . SER A 1 82 ? 19.665 12.721 -5.740 1.00 57.31 82 SER A C 1
ATOM 655 O O . SER A 1 82 ? 20.840 12.913 -5.435 1.00 57.31 82 SER A O 1
ATOM 657 N N . THR A 1 83 ? 19.076 13.388 -6.736 1.00 53.25 83 THR A N 1
ATOM 658 C CA . THR A 1 83 ? 19.759 14.425 -7.527 1.00 53.25 83 THR A CA 1
ATOM 659 C C . THR A 1 83 ? 18.944 15.715 -7.512 1.00 53.25 83 THR A C 1
ATOM 661 O O . THR A 1 83 ? 17.752 15.710 -7.795 1.00 53.25 83 THR A O 1
ATOM 664 N N . SER A 1 84 ? 19.576 16.843 -7.166 1.00 54.06 84 SER A N 1
ATOM 665 C CA . SER A 1 84 ? 18.931 18.169 -7.182 1.00 54.06 84 SER A CA 1
ATOM 666 C C . SER A 1 84 ? 18.538 18.618 -8.592 1.00 54.06 84 SER A C 1
ATOM 668 O O . SER A 1 84 ? 17.689 19.491 -8.753 1.00 54.06 84 SER A O 1
ATOM 670 N N . GLU A 1 85 ? 19.148 18.010 -9.607 1.00 55.22 85 GLU A N 1
ATOM 671 C CA . GLU A 1 85 ? 18.836 18.211 -11.014 1.00 55.22 85 GLU A CA 1
ATOM 672 C C . GLU A 1 85 ? 17.948 17.053 -11.497 1.00 55.22 85 GLU A C 1
ATOM 674 O O . GLU A 1 85 ? 18.379 15.906 -11.606 1.00 55.22 85 GLU A O 1
ATOM 679 N N . ASN A 1 86 ? 16.670 17.357 -11.746 1.00 57.84 86 ASN A N 1
ATOM 680 C CA . ASN A 1 86 ? 15.641 16.431 -12.246 1.00 57.84 86 ASN A CA 1
ATOM 681 C C . ASN A 1 86 ? 15.782 16.148 -13.760 1.00 57.84 86 ASN A C 1
ATOM 683 O O . ASN A 1 86 ? 14.778 16.014 -14.458 1.00 57.84 86 ASN A O 1
ATOM 687 N N . SER A 1 87 ? 17.000 16.135 -14.304 1.00 57.75 87 SER A N 1
ATOM 688 C CA . SER A 1 87 ? 17.227 16.019 -15.753 1.00 57.75 87 SER A CA 1
ATOM 689 C C . SER A 1 87 ? 17.068 14.590 -16.288 1.00 57.75 87 SER A C 1
AT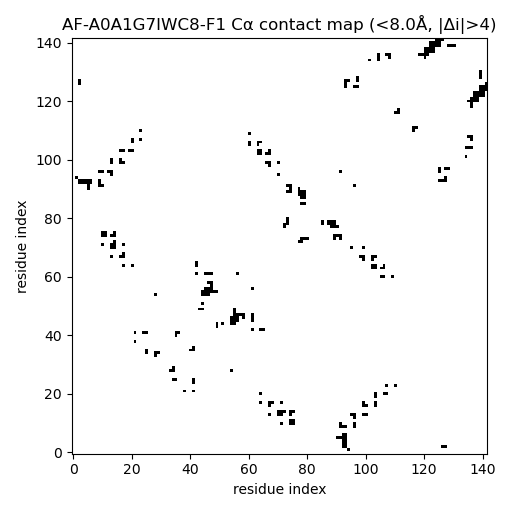OM 691 O O . SER A 1 87 ? 16.864 14.420 -17.489 1.00 57.75 87 SER A O 1
ATOM 693 N N . GLU A 1 88 ? 17.096 13.571 -15.421 1.00 58.84 88 GLU A N 1
ATOM 694 C CA . GLU A 1 88 ? 16.987 12.159 -15.805 1.00 58.84 88 GLU A CA 1
ATOM 695 C C . GLU A 1 88 ? 15.757 11.472 -15.193 1.00 58.84 88 GLU A C 1
ATOM 697 O O . GLU A 1 88 ? 15.514 11.527 -13.985 1.00 58.84 88 GLU A O 1
ATOM 702 N N . ALA A 1 89 ? 14.995 10.774 -16.039 1.00 66.88 89 ALA A N 1
ATOM 703 C CA . ALA A 1 89 ? 13.852 9.973 -15.618 1.00 66.88 89 ALA A CA 1
ATOM 704 C C . ALA A 1 89 ? 14.293 8.774 -14.756 1.00 66.88 89 ALA A C 1
ATOM 706 O O . ALA A 1 89 ? 15.067 7.918 -15.184 1.00 66.88 89 ALA A O 1
ATOM 707 N N . SER A 1 90 ? 13.749 8.669 -13.543 1.00 72.06 90 SER A N 1
ATOM 708 C CA . SER A 1 90 ? 13.964 7.538 -12.642 1.00 72.06 90 SER A CA 1
ATOM 709 C C . SER A 1 90 ? 13.058 6.364 -13.009 1.00 72.06 90 SER A C 1
ATOM 711 O O . SER A 1 90 ? 11.847 6.387 -12.775 1.00 72.06 90 SER A O 1
ATOM 713 N N . PHE A 1 91 ? 13.649 5.305 -13.560 1.00 80.88 91 PHE A N 1
ATOM 714 C CA . PHE A 1 91 ? 12.912 4.111 -13.964 1.00 80.88 91 PHE A CA 1
ATOM 715 C C . PHE A 1 91 ? 12.513 3.213 -12.782 1.00 80.88 91 PHE A C 1
ATOM 717 O O . PHE A 1 91 ? 13.240 3.012 -11.800 1.00 80.88 91 PHE A O 1
ATOM 724 N N . ILE A 1 92 ? 11.336 2.594 -12.899 1.00 87.62 92 ILE A N 1
ATOM 725 C CA . ILE A 1 92 ? 10.867 1.569 -11.964 1.00 87.62 92 ILE A CA 1
ATOM 726 C C . ILE A 1 92 ? 11.349 0.190 -12.415 1.00 87.62 92 ILE A C 1
ATOM 728 O O . ILE A 1 92 ? 10.758 -0.461 -13.268 1.00 87.62 92 ILE A O 1
ATOM 732 N N . HIS A 1 93 ? 12.434 -0.265 -11.794 1.00 88.06 93 HIS A N 1
ATOM 733 C CA . HIS A 1 93 ? 12.926 -1.643 -11.908 1.00 88.06 93 HIS A CA 1
ATOM 734 C C . HIS A 1 93 ? 12.217 -2.624 -10.960 1.00 88.06 93 HIS A C 1
ATOM 736 O O . HIS A 1 93 ? 11.603 -2.213 -9.970 1.00 88.06 93 HIS A O 1
ATOM 742 N N . ALA A 1 94 ? 12.391 -3.926 -11.209 1.00 89.94 94 ALA A N 1
ATOM 743 C CA . ALA A 1 94 ? 11.806 -5.012 -10.419 1.00 89.94 94 ALA A CA 1
ATOM 744 C C . ALA A 1 94 ? 12.086 -4.900 -8.908 1.00 89.94 94 ALA A C 1
ATOM 746 O O . ALA A 1 94 ? 11.214 -5.206 -8.100 1.00 89.94 94 ALA A O 1
ATOM 747 N N . ILE A 1 95 ? 13.247 -4.368 -8.505 1.00 91.25 95 ILE A N 1
ATOM 748 C CA . ILE A 1 95 ? 13.597 -4.192 -7.085 1.00 91.25 95 ILE A CA 1
ATOM 749 C C . ILE A 1 95 ? 12.635 -3.235 -6.368 1.00 91.25 95 ILE A C 1
ATOM 751 O O . ILE A 1 95 ? 12.351 -3.378 -5.179 1.00 91.25 95 ILE A O 1
ATOM 755 N N . HIS A 1 96 ? 12.103 -2.252 -7.090 1.00 92.38 96 HIS A N 1
ATOM 756 C CA . HIS A 1 96 ? 11.168 -1.270 -6.556 1.00 92.38 96 HIS A CA 1
ATOM 757 C C . HIS A 1 96 ? 9.769 -1.853 -6.427 1.00 92.38 96 HIS A C 1
ATOM 759 O O . HIS A 1 96 ? 9.113 -1.615 -5.415 1.00 92.38 96 HIS A O 1
ATOM 765 N N . LEU A 1 97 ? 9.362 -2.668 -7.403 1.00 93.69 97 LEU A N 1
ATOM 766 C CA . LEU A 1 97 ? 8.143 -3.461 -7.321 1.00 93.69 97 LEU A CA 1
ATOM 767 C C . LEU A 1 97 ? 8.208 -4.433 -6.134 1.00 93.69 97 LEU A C 1
ATOM 769 O O . LEU A 1 97 ? 7.319 -4.413 -5.291 1.00 93.69 97 LEU A O 1
ATOM 773 N N . ALA A 1 98 ? 9.296 -5.194 -5.988 1.00 94.94 98 ALA A N 1
ATOM 774 C CA . ALA A 1 98 ? 9.503 -6.092 -4.852 1.00 94.94 98 ALA A CA 1
ATOM 775 C C . ALA A 1 98 ? 9.410 -5.359 -3.502 1.00 94.94 98 ALA A C 1
ATOM 777 O O . ALA A 1 98 ? 8.737 -5.817 -2.580 1.00 94.94 98 ALA A O 1
ATOM 778 N N . ARG A 1 99 ? 10.038 -4.180 -3.379 1.00 96.12 99 ARG A N 1
ATOM 779 C CA . ARG A 1 99 ? 9.919 -3.332 -2.179 1.00 96.12 99 ARG A CA 1
ATOM 780 C C . ARG A 1 99 ? 8.481 -2.871 -1.937 1.00 96.12 99 ARG A C 1
ATOM 782 O O . ARG A 1 99 ? 8.020 -2.932 -0.800 1.00 96.12 99 ARG A O 1
ATOM 789 N N . ALA A 1 100 ? 7.776 -2.432 -2.979 1.00 97.12 100 ALA A N 1
ATOM 790 C CA . ALA A 1 100 ? 6.389 -1.994 -2.862 1.00 97.12 100 ALA A CA 1
ATOM 791 C C . ALA A 1 100 ? 5.477 -3.132 -2.382 1.00 97.12 100 ALA A C 1
ATOM 793 O O . ALA A 1 100 ? 4.703 -2.938 -1.447 1.00 97.12 100 ALA A O 1
ATOM 794 N N . LEU A 1 101 ? 5.634 -4.331 -2.949 1.00 96.81 101 LEU A N 1
ATOM 795 C CA . LEU A 1 101 ? 4.872 -5.523 -2.575 1.00 96.81 101 LEU A CA 1
ATOM 796 C C . LEU A 1 101 ? 5.126 -5.924 -1.119 1.00 96.81 101 LEU A C 1
ATOM 798 O O . LEU A 1 101 ? 4.166 -6.133 -0.386 1.00 96.81 101 LEU A O 1
ATOM 802 N N . ARG A 1 102 ? 6.384 -5.937 -0.656 1.00 97.56 102 ARG A N 1
ATOM 803 C CA . ARG A 1 102 ? 6.725 -6.212 0.757 1.00 97.56 102 ARG A CA 1
ATOM 804 C C . ARG A 1 102 ? 6.069 -5.218 1.719 1.00 97.56 102 ARG A C 1
ATOM 806 O O . ARG A 1 102 ? 5.533 -5.612 2.756 1.00 97.56 102 ARG A O 1
ATOM 813 N N . HIS A 1 103 ? 6.103 -3.926 1.385 1.00 98.38 103 HIS A N 1
ATOM 814 C CA . HIS A 1 103 ? 5.485 -2.88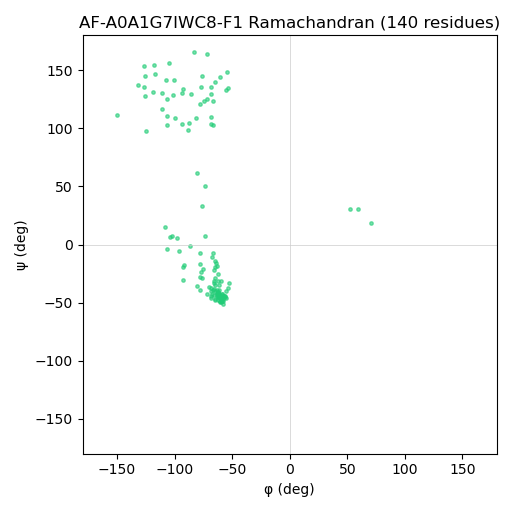9 2.212 1.00 98.38 103 HIS A CA 1
ATOM 815 C C . HIS A 1 103 ? 3.960 -2.999 2.224 1.00 98.38 103 HIS A C 1
ATOM 817 O O . HIS A 1 103 ? 3.361 -2.899 3.292 1.00 98.38 103 HIS A O 1
ATOM 823 N N . LEU A 1 104 ? 3.337 -3.253 1.072 1.00 98.31 104 LEU A N 1
ATOM 824 C CA . LEU A 1 104 ? 1.899 -3.482 1.005 1.00 98.31 104 LEU A CA 1
ATOM 825 C C . LEU A 1 104 ? 1.499 -4.743 1.786 1.00 98.31 104 LEU A C 1
ATOM 827 O O . LEU A 1 104 ? 0.567 -4.677 2.579 1.00 98.31 104 LEU A O 1
ATOM 831 N N . ASP A 1 105 ? 2.231 -5.852 1.645 1.00 97.69 105 ASP A N 1
ATOM 832 C CA . ASP A 1 105 ? 1.949 -7.093 2.377 1.00 97.69 105 ASP A CA 1
ATOM 833 C C . ASP A 1 105 ? 2.002 -6.874 3.891 1.00 97.69 105 ASP A C 1
ATOM 835 O O . ASP A 1 105 ? 1.101 -7.294 4.607 1.00 97.69 105 ASP A O 1
ATOM 839 N N . THR A 1 106 ? 3.000 -6.126 4.372 1.00 97.69 106 THR A N 1
ATOM 840 C CA . THR A 1 106 ? 3.112 -5.728 5.786 1.00 97.69 106 THR A CA 1
ATOM 841 C C . THR A 1 106 ? 1.860 -4.992 6.276 1.00 97.69 106 THR A C 1
ATOM 843 O O . THR A 1 106 ? 1.343 -5.286 7.354 1.00 97.69 106 THR A O 1
ATOM 846 N N . ILE A 1 107 ? 1.353 -4.044 5.482 1.00 97.94 107 ILE A N 1
ATOM 847 C CA . ILE A 1 107 ? 0.154 -3.262 5.816 1.00 97.94 107 ILE A CA 1
ATOM 848 C C . ILE A 1 107 ? -1.091 -4.158 5.799 1.00 97.94 107 ILE A C 1
ATOM 850 O O . ILE A 1 107 ? -1.883 -4.120 6.741 1.00 97.94 107 ILE A O 1
ATOM 854 N N . MET A 1 108 ? -1.246 -4.990 4.767 1.00 97.56 108 MET A N 1
ATOM 855 C CA . MET A 1 108 ? -2.367 -5.924 4.642 1.00 97.56 108 MET A CA 1
ATOM 856 C C . MET A 1 108 ? -2.385 -6.919 5.804 1.00 97.56 108 MET A C 1
ATOM 858 O O . MET A 1 108 ? -3.420 -7.087 6.437 1.00 97.56 108 MET A O 1
ATOM 862 N N . GLN A 1 109 ? -1.239 -7.514 6.154 1.00 96.12 109 GLN A N 1
ATOM 863 C CA . GLN A 1 109 ? -1.129 -8.455 7.274 1.00 96.12 109 GLN A CA 1
ATOM 864 C C . GLN A 1 109 ? -1.587 -7.826 8.591 1.00 96.12 109 GLN A C 1
ATOM 866 O O . GLN A 1 109 ? -2.337 -8.450 9.342 1.00 96.12 109 GLN A O 1
ATOM 871 N N . TYR A 1 110 ? -1.173 -6.586 8.860 1.00 96.62 110 TYR A N 1
ATOM 872 C CA . TYR A 1 110 ? -1.589 -5.869 10.061 1.00 96.62 110 TYR A CA 1
ATOM 873 C C . TYR A 1 110 ? -3.103 -5.641 10.103 1.00 96.62 110 TYR A C 1
ATOM 875 O O . TYR A 1 110 ? -3.742 -5.931 11.114 1.00 96.62 110 TYR A O 1
ATOM 883 N N . PHE A 1 111 ? -3.699 -5.163 9.008 1.00 96.06 111 PHE A N 1
ATOM 884 C CA . PHE A 1 111 ? -5.128 -4.855 8.988 1.00 96.06 111 PHE A CA 1
ATOM 885 C C . PHE A 1 111 ? -6.030 -6.094 8.894 1.00 96.06 111 PHE A C 1
ATOM 887 O O . PHE A 1 111 ? -7.097 -6.077 9.500 1.00 96.06 111 PHE A O 1
ATOM 894 N N . CYS A 1 112 ? -5.582 -7.191 8.277 1.00 94.81 112 CYS A N 1
ATOM 895 C CA . CYS A 1 112 ? -6.230 -8.507 8.383 1.00 94.81 112 CYS A CA 1
ATOM 896 C C . CYS A 1 112 ? -6.181 -9.071 9.811 1.00 94.81 112 CYS A C 1
ATOM 898 O O . CYS A 1 112 ? -7.054 -9.832 10.206 1.00 94.81 112 CYS A O 1
ATOM 900 N N . GLY A 1 113 ? -5.161 -8.718 10.601 1.00 94.00 113 GLY A N 1
ATOM 901 C CA . GLY A 1 113 ? -5.102 -9.072 12.022 1.00 94.00 113 GLY A CA 1
ATOM 902 C C . GLY A 1 113 ? -6.007 -8.207 12.907 1.00 94.00 113 GLY A C 1
ATOM 903 O O . GLY A 1 113 ? -6.388 -8.634 13.993 1.00 94.00 113 GLY A O 1
ATOM 904 N N . LYS A 1 114 ? -6.347 -6.992 12.456 1.00 94.56 114 LYS A N 1
ATOM 905 C CA . LYS A 1 114 ? -7.164 -6.019 13.202 1.00 94.56 114 LYS A CA 1
ATOM 906 C C . LYS A 1 114 ? -8.657 -6.114 12.885 1.00 94.56 114 LYS A C 1
ATOM 908 O O . LYS A 1 114 ? -9.482 -5.803 13.739 1.00 94.56 114 LYS A O 1
ATOM 913 N N . TYR A 1 115 ? -8.995 -6.513 11.666 1.00 94.50 115 TYR A N 1
ATOM 914 C CA . TYR A 1 115 ? -10.357 -6.563 11.152 1.00 94.50 115 TYR A CA 1
ATOM 915 C C . TYR A 1 115 ? -10.671 -7.952 10.601 1.00 94.50 115 TYR A C 1
ATOM 917 O O . TYR A 1 115 ? -9.758 -8.617 10.118 1.00 94.50 115 TYR A O 1
ATOM 925 N N . PRO A 1 116 ? -11.947 -8.382 10.582 1.00 91.44 116 PRO A N 1
ATOM 926 C CA . PRO A 1 116 ? -12.372 -9.607 9.903 1.00 91.44 116 PRO A CA 1
ATOM 927 C C . PRO A 1 116 ? -12.377 -9.414 8.372 1.00 91.44 116 PRO A C 1
ATOM 929 O O . PRO A 1 116 ? -13.372 -9.664 7.699 1.00 91.44 116 PRO A O 1
ATOM 932 N N . ALA A 1 117 ? -11.274 -8.903 7.829 1.00 86.12 117 ALA A N 1
ATOM 933 C CA . ALA A 1 117 ? -11.053 -8.680 6.413 1.00 86.12 117 ALA A CA 1
ATOM 934 C C . ALA A 1 117 ? -10.195 -9.814 5.850 1.00 86.12 117 ALA A C 1
ATOM 936 O O . ALA A 1 117 ? -9.253 -10.281 6.491 1.00 86.12 117 ALA A O 1
ATOM 937 N N . GLN A 1 118 ? -10.519 -10.236 4.634 1.00 88.88 118 GLN A N 1
ATOM 938 C CA . GLN A 1 118 ? -9.733 -1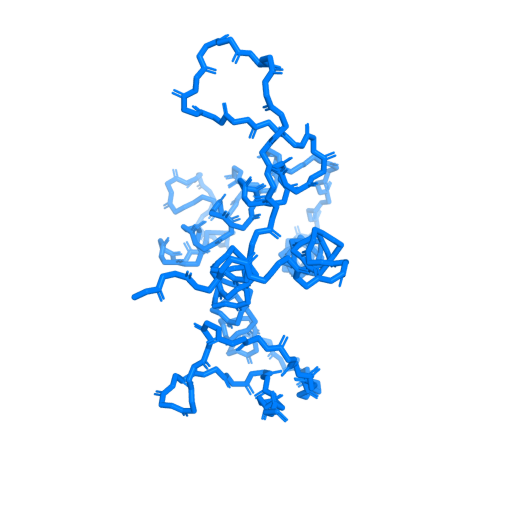1.199 3.879 1.00 88.88 118 GLN A CA 1
ATOM 939 C C . GLN A 1 118 ? -9.428 -10.601 2.512 1.00 88.88 118 GLN A C 1
ATOM 941 O O . GLN A 1 118 ? -10.305 -10.021 1.873 1.00 88.88 118 GLN A O 1
ATOM 946 N N . PHE A 1 119 ? -8.177 -10.736 2.084 1.00 91.50 119 PHE A N 1
ATOM 947 C CA . PHE A 1 119 ? -7.773 -10.440 0.719 1.00 91.50 119 PHE A CA 1
ATOM 948 C C . PHE A 1 119 ? -7.413 -11.748 0.038 1.00 91.50 119 PHE A C 1
ATOM 950 O O . PHE A 1 119 ? -6.619 -12.530 0.573 1.00 91.50 119 PHE A O 1
ATOM 957 N N . ASP A 1 120 ? -7.969 -11.959 -1.148 1.00 93.31 120 ASP A N 1
ATOM 958 C CA . ASP A 1 120 ? -7.549 -13.058 -2.000 1.00 93.31 120 ASP A CA 1
ATOM 959 C C . ASP A 1 120 ? -6.071 -12.909 -2.353 1.00 93.31 120 ASP A C 1
ATOM 961 O O . ASP A 1 120 ? -5.551 -11.802 -2.531 1.00 93.31 120 ASP A O 1
ATOM 965 N N . LYS A 1 121 ? -5.376 -14.044 -2.453 1.00 94.25 121 LYS A N 1
ATOM 966 C CA . LYS A 1 121 ? -3.973 -14.029 -2.856 1.00 94.25 121 LYS A CA 1
ATOM 967 C C . LYS A 1 121 ? -3.852 -13.602 -4.312 1.00 94.25 121 LYS A C 1
ATOM 969 O O . LYS A 1 121 ? -4.547 -14.117 -5.186 1.00 94.25 121 LYS A O 1
ATOM 974 N N . ILE A 1 122 ? -2.903 -12.713 -4.575 1.00 93.75 122 ILE A N 1
ATOM 975 C CA . ILE A 1 122 ? -2.671 -12.148 -5.901 1.00 93.75 122 ILE A CA 1
ATOM 976 C C . ILE A 1 122 ? -1.471 -12.842 -6.543 1.00 93.75 122 ILE A C 1
ATOM 978 O O . ILE A 1 122 ? -0.390 -12.917 -5.957 1.00 93.75 122 ILE A O 1
ATOM 982 N N . HIS A 1 123 ? -1.645 -13.327 -7.769 1.00 92.44 123 HIS A N 1
ATOM 983 C CA . HIS A 1 123 ? -0.540 -13.855 -8.562 1.00 92.44 123 HIS A CA 1
ATOM 984 C C . HIS A 1 123 ? 0.357 -12.713 -9.038 1.00 92.44 123 HIS A C 1
ATOM 986 O O . HIS A 1 123 ? -0.114 -11.776 -9.681 1.00 92.44 123 HIS A O 1
ATOM 992 N N . ILE A 1 124 ? 1.651 -12.794 -8.738 1.00 91.06 124 ILE A N 1
ATOM 993 C CA . ILE A 1 124 ? 2.611 -11.745 -9.068 1.00 91.06 124 ILE A CA 1
ATOM 994 C C . ILE A 1 124 ? 3.850 -12.344 -9.728 1.00 91.06 124 ILE A C 1
ATOM 996 O O . ILE A 1 124 ? 4.375 -13.362 -9.280 1.00 91.06 124 ILE A O 1
ATOM 1000 N N . LYS A 1 125 ? 4.345 -11.688 -10.780 1.00 90.31 125 LYS A N 1
ATOM 1001 C CA . LYS A 1 125 ? 5.635 -12.002 -11.400 1.00 90.31 125 LYS A CA 1
ATOM 1002 C C . LYS A 1 125 ? 6.639 -10.911 -11.045 1.00 90.31 125 LYS A C 1
ATOM 1004 O O . LYS A 1 125 ? 6.515 -9.778 -11.500 1.00 90.31 125 LYS A O 1
ATOM 1009 N N . CYS A 1 126 ? 7.631 -11.241 -10.223 1.00 90.19 126 CYS A N 1
ATOM 1010 C CA . CYS A 1 126 ? 8.688 -10.311 -9.837 1.00 90.19 126 CYS A CA 1
ATOM 1011 C C . CYS A 1 126 ? 9.981 -11.081 -9.551 1.00 90.19 126 CYS A C 1
ATOM 1013 O O . CYS A 1 126 ? 10.066 -11.794 -8.558 1.00 90.19 126 CYS A O 1
ATOM 1015 N N . CYS A 1 127 ? 11.002 -10.910 -10.397 1.00 90.12 127 CYS A N 1
ATOM 1016 C CA . CYS A 1 127 ? 12.272 -11.642 -10.287 1.00 90.12 127 CYS A CA 1
ATOM 1017 C C . CYS A 1 127 ? 13.111 -11.278 -9.048 1.00 90.12 127 CYS A C 1
ATOM 1019 O O . CYS A 1 127 ? 14.096 -11.941 -8.755 1.00 90.12 127 CYS A O 1
ATOM 1021 N N . GLU A 1 128 ? 12.737 -10.212 -8.340 1.00 92.69 128 GLU A N 1
ATOM 1022 C CA . GLU A 1 128 ? 13.412 -9.724 -7.129 1.00 92.69 128 GLU A CA 1
ATOM 1023 C C . GLU A 1 128 ? 12.712 -10.203 -5.841 1.00 92.69 128 GLU A C 1
ATOM 1025 O O . GLU A 1 128 ? 13.071 -9.772 -4.739 1.00 92.69 128 GLU A O 1
ATOM 1030 N N . LEU A 1 129 ? 11.697 -11.066 -5.981 1.00 91.19 129 LEU A N 1
ATOM 1031 C CA . LEU A 1 129 ? 11.039 -11.784 -4.893 1.00 91.19 129 LEU A CA 1
ATOM 1032 C C . LEU A 1 129 ? 11.427 -13.261 -4.923 1.00 91.19 129 LEU A C 1
ATOM 1034 O O . LEU A 1 129 ? 11.510 -13.875 -5.985 1.00 91.19 129 LEU A O 1
ATOM 1038 N N . THR A 1 130 ? 11.625 -13.846 -3.743 1.00 88.19 130 THR A N 1
ATOM 1039 C CA . THR A 1 130 ? 11.937 -15.277 -3.595 1.00 88.19 130 THR A CA 1
ATOM 1040 C C . THR A 1 130 ? 10.853 -16.010 -2.811 1.00 88.19 130 THR A C 1
ATOM 1042 O O . THR A 1 130 ? 10.169 -15.416 -1.980 1.00 88.19 130 THR A O 1
ATOM 1045 N N . GLN A 1 131 ? 10.710 -17.323 -3.032 1.00 79.31 131 GLN A N 1
ATOM 1046 C CA . GLN A 1 131 ? 9.715 -18.146 -2.322 1.00 79.31 131 GLN A CA 1
ATOM 1047 C C . GLN A 1 131 ? 9.942 -18.224 -0.804 1.00 79.31 131 GLN A C 1
ATOM 1049 O O . GLN A 1 131 ? 9.015 -18.545 -0.071 1.00 79.31 131 GLN A O 1
ATOM 1054 N N . ASN A 1 132 ? 11.150 -17.905 -0.330 1.00 81.75 132 ASN A N 1
ATOM 1055 C CA . ASN A 1 132 ? 11.475 -17.896 1.097 1.00 81.75 132 ASN A CA 1
ATOM 1056 C C . ASN A 1 132 ? 10.946 -16.647 1.821 1.00 81.75 132 ASN A C 1
ATOM 1058 O O . ASN A 1 132 ? 11.051 -16.550 3.043 1.00 81.75 132 ASN A O 1
ATOM 1062 N N . GLU A 1 133 ? 10.407 -15.669 1.092 1.00 86.38 133 GLU A N 1
ATOM 1063 C CA . GLU A 1 133 ? 9.819 -14.483 1.700 1.00 86.38 133 GLU A CA 1
ATOM 1064 C C . GLU A 1 133 ? 8.437 -14.785 2.284 1.00 86.38 133 GLU A C 1
ATOM 1066 O O . GLU A 1 133 ? 7.591 -15.412 1.650 1.00 86.38 133 GLU A O 1
ATOM 1071 N N . ASN A 1 134 ? 8.181 -14.287 3.495 1.00 87.19 134 ASN A N 1
ATOM 1072 C CA . ASN A 1 134 ? 6.905 -14.457 4.193 1.00 87.19 134 ASN A CA 1
ATOM 1073 C C . ASN A 1 134 ? 5.846 -13.462 3.684 1.00 87.19 134 ASN A C 1
ATOM 1075 O O . ASN A 1 134 ? 5.384 -12.597 4.430 1.00 87.19 134 ASN A O 1
ATOM 1079 N N . LEU A 1 135 ? 5.512 -13.565 2.396 1.00 93.19 135 LEU A N 1
ATOM 1080 C CA . LEU A 1 135 ? 4.499 -12.751 1.730 1.00 93.19 135 LEU A CA 1
ATOM 1081 C C . LEU A 1 135 ? 3.146 -13.465 1.755 1.00 93.19 135 LEU A C 1
ATOM 1083 O O . LEU A 1 135 ? 2.919 -14.414 1.005 1.00 93.19 135 LEU A O 1
ATOM 1087 N N . ARG A 1 136 ? 2.232 -13.027 2.625 1.00 94.19 136 ARG A N 1
ATOM 1088 C CA . ARG A 1 136 ? 0.975 -13.760 2.870 1.00 94.19 136 ARG A CA 1
ATOM 1089 C C . ARG A 1 136 ? -0.073 -13.566 1.778 1.00 94.19 136 ARG A C 1
ATOM 1091 O O . ARG A 1 136 ? -0.883 -14.470 1.566 1.00 94.19 136 ARG A O 1
AT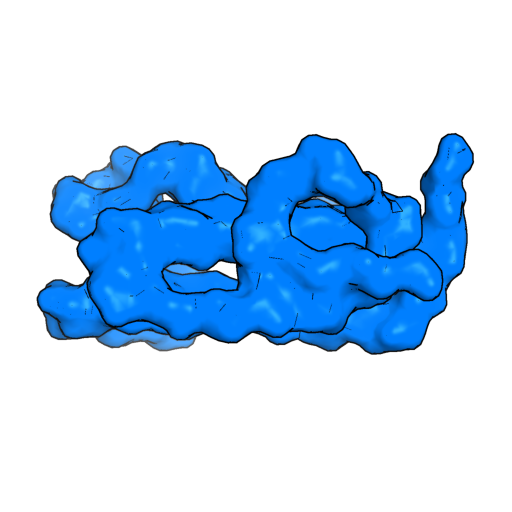OM 1098 N N . HIS A 1 137 ? -0.048 -12.428 1.090 1.00 95.31 137 HIS A N 1
ATOM 1099 C CA . HIS A 1 137 ? -1.084 -12.040 0.130 1.00 95.31 137 HIS A CA 1
ATOM 1100 C C . HIS A 1 137 ? -0.675 -12.238 -1.334 1.00 95.31 137 HIS A C 1
ATOM 1102 O O . HIS A 1 137 ? -1.424 -11.857 -2.232 1.00 95.31 137 HIS A O 1
ATOM 1108 N N . TYR A 1 138 ? 0.480 -12.858 -1.598 1.00 94.75 138 TYR A N 1
ATOM 1109 C CA . TYR A 1 138 ? 0.981 -13.058 -2.956 1.00 94.75 138 TYR A CA 1
ATOM 1110 C C . TYR A 1 138 ? 1.297 -14.523 -3.257 1.00 94.75 138 TYR A C 1
ATOM 1112 O O . TYR A 1 138 ? 1.771 -15.268 -2.402 1.00 94.75 138 TYR A O 1
ATOM 1120 N N . ILE A 1 139 ? 1.056 -14.920 -4.506 1.00 92.81 139 ILE A N 1
ATOM 1121 C CA . ILE A 1 139 ? 1.527 -16.175 -5.096 1.00 92.81 139 ILE A CA 1
ATOM 1122 C C . ILE A 1 139 ? 2.569 -15.802 -6.149 1.00 92.81 139 ILE A C 1
ATOM 1124 O O . ILE A 1 139 ? 2.253 -15.114 -7.120 1.00 92.81 139 ILE A O 1
ATOM 1128 N N . LEU A 1 140 ? 3.817 -16.228 -5.947 1.00 90.38 140 LEU A N 1
ATOM 1129 C CA . LEU A 1 140 ? 4.910 -15.910 -6.866 1.00 90.38 140 LEU A CA 1
ATOM 1130 C C . LEU A 1 140 ? 4.846 -16.809 -8.105 1.00 90.38 140 LEU A C 1
ATOM 1132 O O . LEU A 1 140 ? 4.919 -18.033 -7.993 1.00 90.38 140 LEU A O 1
ATOM 1136 N N . LEU A 1 141 ? 4.731 -16.181 -9.273 1.00 85.75 141 LEU A N 1
ATOM 1137 C CA . LEU A 1 141 ? 4.864 -16.813 -10.579 1.00 85.75 141 LEU A CA 1
ATOM 1138 C C . LEU A 1 141 ? 6.310 -16.668 -11.065 1.00 85.75 141 LEU A C 1
ATOM 1140 O O . LEU A 1 141 ? 6.850 -15.557 -11.060 1.00 85.75 141 LEU A O 1
ATOM 1144 N N . HIS A 1 142 ? 6.908 -17.776 -11.504 1.00 72.62 142 HIS A N 1
ATOM 1145 C CA . HIS A 1 142 ? 8.233 -17.811 -12.134 1.00 72.62 142 HIS A CA 1
ATOM 1146 C C . HIS A 1 142 ? 8.105 -17.692 -13.657 1.00 72.62 142 HIS A C 1
ATOM 1148 O O . HIS A 1 142 ? 7.257 -18.407 -14.230 1.00 72.62 142 HIS A O 1
#

Nearest PDB structures (foldseek):
  2c12-assembly1_D  TM=3.359E-01  e=4.402E+00  Fusarium oxysporum
  7uwa-assembly1_c  TM=3.619E-01  e=7.519E+00  Citrus x limon